Protein AF-A0A1M5BVW3-F1 (afdb_monomer)

Sequence (134 aa):
MKYTKKIQLLVGLLFFFPLVKGQNTTGYTGTRNYTAEKTYIEPTSQTGSSSAKTVSDIVYFDGFGLKWQEIQVGASPSGGADLILPHSYGTLGQVEKEYLPYIKNGNNGAFDADMFSPSHWSIYGTEEQNYAFT

Organism: NCBI:txid871325

Secondary structure (DSSP, 8-state):
-HHHHHHHHHHHHHT----------TTS-TTS-EEEEEEESS--SSTT-TTS-EEEEEEEE-TTS-EEEEEEET-STTSSEEEEEEEEE-TTS-EEEEBPPEEEET-TT---TTTT-GGGGGGG-TTTGGG-B-

pLDDT: mean 86.38, std 15.21, range [50.66, 98.5]

Nearest PDB structures (foldseek):
  6h6g-assembly1_A  TM=7.103E-01  e=4.461E-01  Photorhabdus luminescens
  6le0-assembly2_C  TM=4.840E-01  e=1.549E+00  Streptomyces koyangensis
  6ymn-assembly2_DDD  TM=3.740E-01  e=7.168E-01  Streptomyces koyangensis
  6le0-assembly2_D  TM=4.396E-01  e=1.460E+00  Streptomyces koyangensis
  6ymn-assembly1_AAA  TM=4.628E-01  e=2.084E+00  Streptomyces koyangensis

Structure (mmCIF, N/CA/C/O backbone):
data_AF-A0A1M5BVW3-F1
#
_entry.id   AF-A0A1M5BVW3-F1
#
loop_
_atom_site.group_PDB
_atom_site.id
_atom_site.type_symbol
_atom_site.label_atom_id
_atom_site.label_alt_id
_atom_site.label_comp_id
_atom_site.label_asym_id
_atom_site.label_entity_id
_atom_site.label_seq_id
_atom_site.pdbx_PDB_ins_code
_atom_site.Cartn_x
_atom_site.Cartn_y
_atom_site.Cartn_z
_atom_site.occupancy
_atom_site.B_iso_or_equiv
_atom_site.auth_seq_id
_atom_site.auth_comp_id
_atom_site.auth_asym_id
_atom_site.auth_atom_id
_atom_site.pdbx_PDB_model_num
ATOM 1 N N . MET A 1 1 ? -26.139 -52.648 14.265 1.00 56.75 1 MET A N 1
ATOM 2 C CA . MET A 1 1 ? -26.836 -51.336 14.301 1.00 56.75 1 MET A CA 1
ATOM 3 C C . MET A 1 1 ? -26.208 -50.279 15.235 1.00 56.75 1 MET A C 1
ATOM 5 O O . MET A 1 1 ? -26.509 -49.104 15.077 1.00 56.75 1 MET A O 1
ATOM 9 N N . LYS A 1 2 ? -25.317 -50.637 16.184 1.00 52.03 2 LYS A N 1
ATOM 10 C CA . LYS A 1 2 ? -24.645 -49.676 17.098 1.00 52.03 2 LYS A CA 1
ATOM 11 C C . LYS A 1 2 ? -23.593 -48.770 16.424 1.00 52.03 2 LYS A C 1
ATOM 13 O O . LYS A 1 2 ? -23.379 -47.652 16.876 1.00 52.03 2 LYS A O 1
ATOM 18 N N . TYR A 1 3 ? -22.959 -49.234 15.345 1.00 56.41 3 TYR A N 1
ATOM 19 C CA . TYR A 1 3 ? -21.884 -48.509 14.647 1.00 56.41 3 TYR A CA 1
ATOM 20 C C . TYR A 1 3 ? -22.392 -47.533 13.579 1.00 56.41 3 TYR A C 1
ATOM 22 O O . TYR A 1 3 ? -21.774 -46.501 13.340 1.00 56.41 3 TYR A O 1
ATOM 30 N N . THR A 1 4 ? -23.563 -47.802 13.002 1.00 57.59 4 THR A N 1
ATOM 31 C CA . THR A 1 4 ? -24.168 -46.984 11.942 1.00 57.59 4 THR A CA 1
ATOM 32 C C . THR A 1 4 ? -24.518 -45.579 12.437 1.00 57.59 4 THR A C 1
ATOM 34 O O . THR A 1 4 ? -24.255 -44.602 11.747 1.00 57.59 4 THR A O 1
ATOM 37 N N . LYS A 1 5 ? -24.995 -45.456 13.685 1.00 53.31 5 LYS A N 1
ATOM 38 C CA . LYS A 1 5 ? -25.274 -44.155 14.316 1.00 53.31 5 LYS A CA 1
ATOM 39 C C . LYS A 1 5 ? -24.006 -43.350 14.630 1.00 53.31 5 LYS A C 1
ATOM 41 O O . LYS A 1 5 ? -24.040 -42.131 14.556 1.00 53.31 5 LYS A O 1
ATOM 46 N N . LYS A 1 6 ? -22.886 -44.016 14.946 1.00 55.16 6 LYS A N 1
ATOM 47 C CA . LYS A 1 6 ? -21.589 -43.353 15.187 1.00 55.16 6 LYS A CA 1
ATOM 48 C C . LYS A 1 6 ? -20.965 -42.831 13.894 1.00 55.16 6 LYS A C 1
ATOM 50 O O . LYS A 1 6 ? -20.420 -41.738 13.893 1.00 55.16 6 LYS A O 1
ATOM 55 N N . ILE A 1 7 ? -21.093 -43.582 12.800 1.00 62.12 7 ILE A N 1
ATOM 56 C CA . ILE A 1 7 ? -20.638 -43.159 11.467 1.00 62.12 7 ILE A CA 1
ATOM 57 C C . ILE A 1 7 ? -21.495 -41.995 10.955 1.00 62.12 7 ILE A C 1
ATOM 59 O O . ILE A 1 7 ? -20.949 -41.014 10.469 1.00 62.12 7 ILE A O 1
ATOM 63 N N . GLN A 1 8 ? -22.818 -42.039 11.149 1.00 60.75 8 GLN A N 1
ATOM 64 C CA . GLN A 1 8 ? -23.697 -40.905 10.833 1.00 60.75 8 GLN A CA 1
ATOM 65 C C . GLN A 1 8 ? -23.380 -39.655 11.670 1.00 60.75 8 GLN A C 1
ATOM 67 O O . GLN A 1 8 ? -23.419 -38.549 11.141 1.00 60.75 8 GLN A O 1
ATOM 72 N N . LEU A 1 9 ? -23.005 -39.822 12.944 1.00 61.12 9 LEU A N 1
ATOM 73 C CA . LEU A 1 9 ? -22.548 -38.720 13.797 1.00 61.12 9 LEU A CA 1
ATOM 74 C C . LEU A 1 9 ? -21.214 -38.122 13.305 1.00 61.12 9 LEU A C 1
ATOM 76 O O . LEU A 1 9 ? -21.058 -36.906 13.301 1.00 61.12 9 LEU A O 1
ATOM 80 N N . LEU A 1 10 ? -20.274 -38.961 12.850 1.00 59.91 10 LEU A N 1
ATOM 81 C CA . LEU A 1 10 ? -18.973 -38.524 12.326 1.00 59.91 10 LEU A CA 1
ATOM 82 C C . LEU A 1 10 ? -19.104 -37.785 10.981 1.00 59.91 10 LEU A C 1
ATOM 84 O O . LEU A 1 10 ? -18.439 -36.777 10.763 1.00 59.91 10 LEU A O 1
ATOM 88 N N . VAL A 1 11 ? -19.989 -38.261 10.097 1.00 64.19 11 VAL A N 1
ATOM 89 C CA . VAL A 1 11 ? -20.275 -37.635 8.793 1.00 64.19 11 VAL A CA 1
ATOM 90 C C . VAL A 1 11 ? -21.044 -36.320 8.965 1.00 64.19 11 VAL A C 1
ATOM 92 O O . VAL A 1 11 ? -20.763 -35.358 8.258 1.00 64.19 11 VAL A O 1
ATOM 95 N N . GLY A 1 12 ? -21.955 -36.234 9.941 1.00 60.09 12 GLY A N 1
ATOM 96 C CA . GLY A 1 12 ? -22.657 -34.988 10.269 1.00 60.09 12 GLY A CA 1
ATOM 97 C C . GLY A 1 12 ? -21.736 -33.892 10.817 1.00 60.09 12 GLY A C 1
ATOM 98 O O . GLY A 1 12 ? -21.943 -32.719 10.519 1.00 60.09 12 GLY A O 1
ATOM 99 N N . LEU A 1 13 ? -20.686 -34.266 11.557 1.00 59.31 13 LEU A N 1
ATOM 100 C CA . LEU A 1 13 ? -19.698 -33.324 12.094 1.00 59.31 13 LEU A CA 1
ATOM 101 C C . LEU A 1 13 ? -18.764 -32.763 11.004 1.00 59.31 13 LEU A C 1
ATOM 103 O O . LEU A 1 13 ? -18.343 -31.616 11.092 1.00 59.31 13 LEU A O 1
ATOM 107 N N . LEU A 1 14 ? -18.496 -33.536 9.945 1.00 56.97 14 LEU A N 1
ATOM 108 C CA . LEU A 1 14 ? -17.667 -33.120 8.803 1.00 56.97 14 LEU A CA 1
ATOM 109 C C . LEU A 1 14 ? -18.349 -32.088 7.885 1.00 56.97 14 LEU A C 1
ATOM 111 O O . LEU A 1 14 ? -17.663 -31.369 7.166 1.00 56.97 14 LEU A O 1
ATOM 115 N N . PHE A 1 15 ? -19.681 -31.981 7.931 1.00 57.22 15 PHE A N 1
ATOM 116 C CA . PHE A 1 15 ? -20.462 -30.989 7.176 1.00 57.22 15 PHE A CA 1
ATOM 117 C C . PHE A 1 15 ? -20.831 -29.739 7.990 1.00 57.22 15 PHE A C 1
ATOM 119 O O . PHE A 1 15 ? -21.402 -28.797 7.444 1.00 57.22 15 PHE A O 1
ATOM 126 N N . PHE A 1 16 ? -20.481 -29.698 9.277 1.00 52.25 16 PHE A N 1
ATOM 127 C CA . PHE A 1 16 ? -20.732 -28.568 10.173 1.00 52.25 16 PHE A CA 1
ATOM 128 C C . PHE A 1 16 ? -19.479 -27.695 10.328 1.00 52.25 16 PHE A C 1
ATOM 130 O O . PHE A 1 16 ? -19.085 -27.336 11.433 1.00 52.25 16 PHE A O 1
ATOM 137 N N . PHE A 1 17 ? -18.834 -27.337 9.216 1.00 56.69 17 PHE A N 1
ATOM 138 C CA . PHE A 1 17 ? -17.961 -26.167 9.214 1.00 56.69 17 PHE A CA 1
ATOM 139 C C . PHE A 1 17 ? -18.854 -24.946 8.994 1.00 56.69 17 PHE A C 1
ATOM 141 O O . PHE A 1 17 ? -19.284 -24.722 7.859 1.00 56.69 17 PHE A O 1
ATOM 148 N N . PRO A 1 18 ? -19.180 -24.143 10.026 1.00 54.81 18 PRO A N 1
ATOM 149 C CA . PRO A 1 18 ? -19.660 -22.807 9.740 1.00 54.81 18 PRO A CA 1
ATOM 150 C C . PRO A 1 18 ? -18.560 -22.132 8.919 1.00 54.81 18 PRO A C 1
ATOM 152 O O . PRO A 1 18 ? -17.425 -22.011 9.382 1.00 54.81 18 PRO A O 1
ATOM 155 N N . LEU A 1 19 ? -18.875 -21.718 7.688 1.00 58.47 19 LEU A N 1
ATOM 156 C CA . LEU A 1 19 ? -18.080 -20.706 7.005 1.00 58.47 19 LEU A CA 1
ATOM 157 C C . LEU A 1 19 ? -18.180 -19.451 7.875 1.00 58.47 19 LEU A C 1
ATOM 159 O O . LEU A 1 19 ? -19.094 -18.639 7.728 1.00 58.47 19 LEU A O 1
ATOM 163 N N . VAL A 1 20 ? -17.279 -19.327 8.847 1.00 56.88 20 VAL A N 1
ATOM 164 C CA . VAL A 1 20 ? -17.095 -18.097 9.600 1.00 56.88 20 VAL A CA 1
ATOM 165 C C . VAL A 1 20 ? -16.561 -17.101 8.584 1.00 56.88 20 VAL A C 1
ATOM 167 O O . VAL A 1 20 ? -15.385 -17.122 8.233 1.00 56.88 20 VAL A O 1
ATOM 170 N N . LYS A 1 21 ? -17.441 -16.249 8.053 1.00 52.56 21 LYS A N 1
ATOM 171 C CA . LYS A 1 21 ? -16.995 -15.055 7.343 1.00 52.56 21 LYS A CA 1
ATOM 172 C C . LYS A 1 21 ? -16.379 -14.141 8.399 1.00 52.56 21 LYS A C 1
ATOM 174 O O . LYS A 1 21 ? -17.104 -13.484 9.143 1.00 52.56 21 LYS A O 1
ATOM 179 N N . GLY A 1 22 ? -15.051 -14.172 8.508 1.00 50.66 22 GLY A N 1
ATOM 180 C CA . GLY A 1 22 ? -14.291 -13.190 9.275 1.00 50.66 22 GLY A CA 1
ATOM 181 C C . GLY A 1 22 ? -14.649 -11.773 8.819 1.00 50.66 22 GLY A C 1
ATOM 182 O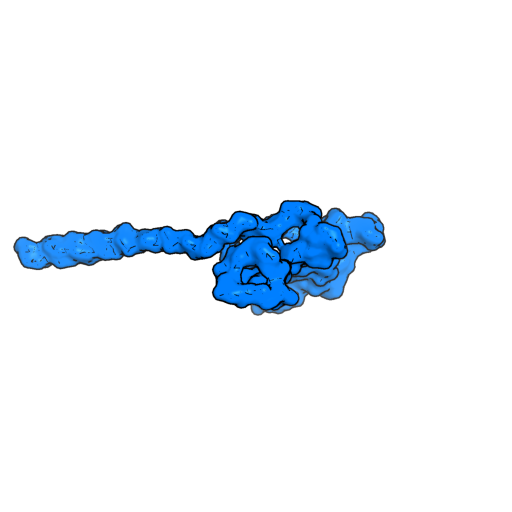 O . GLY A 1 22 ? -15.008 -11.572 7.660 1.00 50.66 22 GLY A O 1
ATOM 183 N N . GLN A 1 23 ? -14.636 -10.842 9.775 1.00 54.47 23 GLN A N 1
ATOM 184 C CA . GLN A 1 23 ? -14.929 -9.405 9.672 1.00 54.47 23 GLN A CA 1
ATOM 185 C C . GLN A 1 23 ? -15.000 -8.851 8.232 1.00 54.47 23 GLN A C 1
ATOM 187 O O . GLN A 1 23 ? -13.986 -8.493 7.647 1.00 54.47 23 GLN A O 1
ATOM 192 N N . ASN A 1 24 ? -16.213 -8.734 7.674 1.00 53.22 24 ASN A N 1
ATOM 193 C CA . ASN A 1 24 ? -16.437 -7.998 6.425 1.00 53.22 24 ASN A CA 1
ATOM 194 C C . ASN A 1 24 ? -16.514 -6.500 6.738 1.00 53.22 24 ASN A C 1
ATOM 196 O O . ASN A 1 24 ? -17.589 -5.966 7.013 1.00 53.22 24 ASN A O 1
ATOM 200 N N . THR A 1 25 ? -15.374 -5.821 6.722 1.00 60.53 25 THR A N 1
ATOM 201 C CA . THR A 1 25 ? -15.322 -4.361 6.629 1.00 60.53 25 THR A CA 1
ATOM 202 C C . THR A 1 25 ? -15.522 -3.961 5.172 1.00 60.53 25 THR A C 1
ATOM 204 O O . THR A 1 25 ? -14.843 -4.445 4.268 1.00 60.53 25 THR A O 1
ATOM 207 N N . THR A 1 26 ? -16.494 -3.087 4.929 1.00 63.00 26 THR A N 1
ATOM 208 C CA . THR A 1 26 ? -16.809 -2.563 3.599 1.00 63.00 26 THR A CA 1
ATOM 209 C C . THR A 1 26 ? -15.612 -1.769 3.069 1.00 63.00 26 THR A C 1
ATOM 211 O O . THR A 1 26 ? -15.379 -0.654 3.525 1.00 63.00 26 THR A O 1
ATOM 214 N N . GLY A 1 27 ? -14.834 -2.356 2.158 1.00 76.44 27 GLY A N 1
ATOM 215 C CA . GLY A 1 27 ? -13.662 -1.723 1.535 1.00 76.44 27 GLY A CA 1
ATOM 216 C C . GLY A 1 27 ? -12.503 -2.691 1.298 1.00 76.44 27 GLY A C 1
ATOM 217 O O . GLY A 1 27 ? -11.829 -2.602 0.279 1.00 76.44 27 GLY A O 1
ATOM 218 N N . TYR A 1 28 ? -12.316 -3.681 2.175 1.00 92.00 28 TYR A N 1
ATOM 219 C CA . TYR A 1 28 ? -11.202 -4.626 2.048 1.00 92.00 28 TYR A CA 1
ATOM 220 C C . TYR A 1 28 ? -11.570 -5.799 1.133 1.00 92.00 28 TYR A C 1
ATOM 222 O O . TYR A 1 28 ? -12.737 -6.155 0.954 1.00 92.00 28 TYR A O 1
ATOM 230 N N . THR A 1 29 ? -10.563 -6.431 0.540 1.00 93.81 29 THR A N 1
ATOM 231 C CA . THR A 1 29 ? -10.746 -7.550 -0.388 1.00 93.81 29 THR A CA 1
ATOM 232 C C . THR A 1 29 ? -10.835 -8.867 0.376 1.00 93.81 29 THR A C 1
ATOM 234 O O . THR A 1 29 ? -9.836 -9.541 0.603 1.00 93.81 29 THR A O 1
ATOM 237 N N . GLY A 1 30 ? -12.057 -9.261 0.743 1.00 89.19 30 GLY A N 1
ATOM 238 C CA . GLY A 1 30 ? -12.328 -10.461 1.551 1.00 89.19 30 GLY A CA 1
ATOM 239 C C . GLY A 1 30 ? -11.978 -11.813 0.907 1.00 89.19 30 GLY A C 1
ATOM 240 O O . GLY A 1 30 ? -12.093 -12.843 1.563 1.00 89.19 30 GLY A O 1
ATOM 241 N N . THR A 1 31 ? -11.566 -11.840 -0.363 1.00 91.44 31 THR A N 1
ATOM 242 C CA . THR A 1 31 ? -11.025 -13.038 -1.035 1.00 91.44 31 THR A CA 1
ATOM 243 C C . THR A 1 31 ? -9.511 -13.194 -0.856 1.00 91.44 31 THR A C 1
ATOM 245 O O . THR A 1 31 ? -8.934 -14.160 -1.356 1.00 91.44 31 THR A O 1
ATOM 248 N N . ARG A 1 32 ? -8.857 -12.252 -0.169 1.00 92.69 32 ARG A N 1
ATOM 249 C CA . ARG A 1 32 ? -7.424 -12.256 0.137 1.00 92.69 32 ARG A CA 1
ATOM 250 C C . ARG A 1 32 ? -7.212 -12.363 1.644 1.00 92.69 32 ARG A C 1
ATOM 252 O O . ARG A 1 32 ? -8.044 -11.914 2.427 1.00 92.69 32 ARG A O 1
ATOM 259 N N . ASN A 1 33 ? -6.069 -12.915 2.037 1.00 94.31 33 ASN A N 1
ATOM 260 C CA . ASN A 1 33 ? -5.637 -12.893 3.429 1.00 94.31 33 ASN A CA 1
ATOM 261 C C . ASN A 1 33 ? -5.098 -11.498 3.766 1.00 94.31 33 ASN A C 1
ATOM 263 O O . ASN A 1 33 ? -4.260 -10.975 3.027 1.00 94.31 33 ASN A O 1
ATO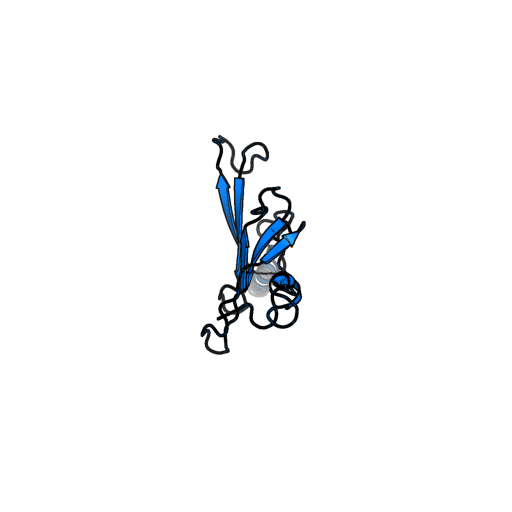M 267 N N . TYR A 1 34 ? -5.565 -10.911 4.868 1.00 95.69 34 TYR A N 1
ATOM 268 C CA . TYR A 1 34 ? -5.094 -9.611 5.335 1.00 95.69 34 TYR A CA 1
ATOM 269 C C . TYR A 1 34 ? -5.143 -9.476 6.858 1.00 95.69 34 TYR A C 1
ATOM 271 O O . TYR A 1 34 ? -5.930 -10.142 7.534 1.00 95.69 34 TYR A O 1
ATOM 279 N N . THR A 1 35 ? -4.340 -8.548 7.370 1.00 95.44 35 THR A N 1
ATOM 280 C CA . THR A 1 35 ? -4.452 -7.984 8.719 1.00 95.44 35 THR A CA 1
ATOM 281 C C . THR A 1 35 ? -4.880 -6.530 8.590 1.00 95.44 35 THR A C 1
ATOM 283 O O . THR A 1 35 ? -4.423 -5.833 7.686 1.00 95.44 35 THR A O 1
ATOM 286 N N . ALA A 1 36 ? -5.761 -6.079 9.482 1.00 93.94 36 ALA A N 1
ATOM 287 C CA . ALA A 1 36 ? -6.207 -4.695 9.543 1.00 93.94 36 ALA A CA 1
ATOM 288 C C . ALA A 1 36 ? -5.955 -4.123 10.937 1.00 93.94 36 ALA A C 1
ATOM 290 O O . ALA A 1 36 ? -6.447 -4.661 11.931 1.00 93.94 36 ALA A O 1
ATOM 291 N N . GLU A 1 37 ? -5.224 -3.019 10.995 1.00 93.19 37 GLU A N 1
ATOM 292 C CA . GLU A 1 37 ? -5.034 -2.218 12.194 1.00 93.19 37 GLU A CA 1
ATOM 293 C C . GLU A 1 37 ? -5.916 -0.971 12.110 1.00 93.19 37 GLU A C 1
ATOM 295 O O . GLU A 1 37 ? -6.057 -0.355 11.055 1.00 93.19 37 GLU A O 1
ATOM 300 N N . LYS A 1 38 ? -6.556 -0.612 13.225 1.00 90.94 38 LYS A N 1
ATOM 301 C CA . LYS A 1 38 ? -7.342 0.615 13.342 1.00 90.94 38 LYS A CA 1
ATOM 302 C C . LYS A 1 38 ? -6.934 1.349 14.607 1.00 90.94 38 LYS A C 1
ATOM 304 O O . LYS A 1 38 ? -7.179 0.868 15.713 1.00 90.94 38 LYS A O 1
ATOM 309 N N . THR A 1 39 ? -6.404 2.548 14.418 1.00 91.56 39 THR A N 1
ATOM 310 C CA . THR A 1 39 ? -5.936 3.420 15.492 1.00 91.56 39 THR A CA 1
ATOM 311 C C . THR A 1 39 ? -6.911 4.571 15.675 1.00 91.56 39 THR A C 1
ATOM 313 O O . THR A 1 39 ? -7.207 5.307 14.735 1.00 91.56 39 THR A O 1
ATOM 316 N N . TYR A 1 40 ? -7.429 4.731 16.892 1.00 91.19 40 TYR A N 1
ATOM 317 C CA . TYR A 1 40 ? -8.292 5.854 17.256 1.00 91.19 40 TYR A CA 1
ATOM 318 C C . TYR A 1 40 ? -7.426 7.054 17.618 1.00 91.19 40 TYR A C 1
ATOM 320 O O . TYR A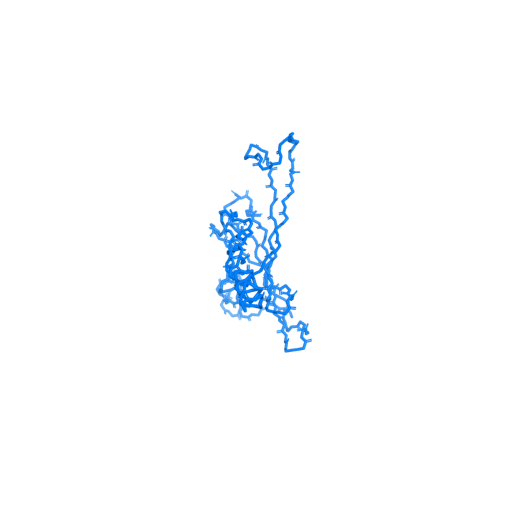 1 40 ? -6.581 6.962 18.505 1.00 91.19 40 TYR A O 1
ATOM 328 N N . ILE A 1 41 ? -7.651 8.176 16.940 1.00 91.88 41 ILE A N 1
ATOM 329 C CA . ILE A 1 41 ? -6.925 9.431 17.188 1.00 91.88 41 ILE A CA 1
ATOM 330 C C . ILE A 1 41 ? -7.773 10.450 17.956 1.00 91.88 41 ILE A C 1
ATOM 332 O O . ILE A 1 41 ? -7.300 11.528 18.303 1.00 91.88 41 ILE A O 1
ATOM 336 N N . GLU A 1 42 ? -9.018 10.090 18.261 1.00 90.38 42 GLU A N 1
ATOM 337 C CA . GLU A 1 42 ? -9.900 10.823 19.160 1.00 90.38 42 GLU A CA 1
ATOM 338 C C . GLU A 1 42 ? -10.427 9.880 20.254 1.00 90.38 42 GLU A C 1
ATOM 340 O O . GLU A 1 42 ? -10.663 8.695 19.984 1.00 90.38 42 GLU A O 1
ATOM 345 N N . PRO A 1 43 ? -10.627 10.372 21.493 1.00 87.56 43 PRO A N 1
ATOM 346 C CA . PRO A 1 43 ? -11.183 9.563 22.568 1.00 87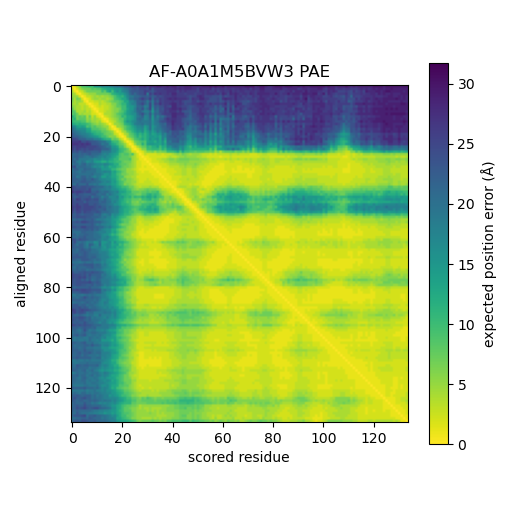.56 43 PRO A CA 1
ATOM 347 C C . PRO A 1 43 ? -12.568 9.026 22.199 1.00 87.56 43 PRO A C 1
ATOM 349 O O . PRO A 1 43 ? -13.449 9.774 21.781 1.00 87.56 43 PRO A O 1
ATOM 352 N N . THR A 1 44 ? -12.785 7.732 22.417 1.00 86.69 44 THR A N 1
ATOM 353 C CA . THR A 1 44 ? -14.096 7.100 22.262 1.00 86.69 44 THR A CA 1
ATOM 354 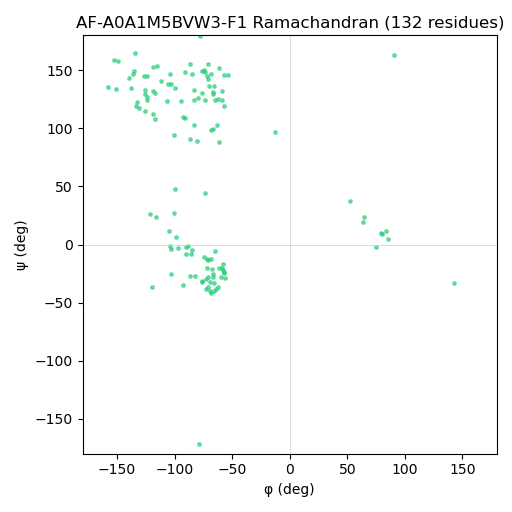C C . THR A 1 44 ? -14.332 6.093 23.374 1.00 86.69 44 THR A C 1
ATOM 356 O O . THR A 1 44 ? -13.423 5.383 23.797 1.00 86.69 44 THR A O 1
ATOM 359 N N . SER A 1 45 ? -15.575 6.013 23.841 1.00 85.19 45 SER A N 1
ATOM 360 C CA . SER A 1 45 ? -16.019 4.982 24.784 1.00 85.19 45 SER A CA 1
ATOM 361 C C . SER A 1 45 ? -16.562 3.735 24.075 1.00 85.19 45 SER A C 1
ATOM 363 O O . SER A 1 45 ? -16.953 2.779 24.738 1.00 85.19 45 SER A O 1
ATOM 365 N N . GLN A 1 46 ? -16.608 3.741 22.737 1.00 80.94 46 GLN A N 1
ATOM 366 C CA . GLN A 1 46 ? -17.156 2.658 21.925 1.00 80.94 46 GLN A CA 1
ATOM 367 C C . GLN A 1 46 ? -16.214 2.288 20.776 1.00 80.94 46 GLN A C 1
ATOM 369 O O . GLN A 1 46 ? -15.906 3.108 19.904 1.00 80.94 46 GLN A O 1
ATOM 374 N N . THR A 1 47 ? -15.814 1.018 20.743 1.00 76.31 47 THR A N 1
ATOM 375 C CA . THR A 1 47 ? -15.102 0.412 19.616 1.00 76.31 47 THR A CA 1
ATOM 376 C C . THR A 1 47 ? -16.026 0.336 18.401 1.00 76.31 47 THR A C 1
ATOM 378 O O . THR A 1 47 ? -17.150 -0.148 18.500 1.00 76.31 47 THR A O 1
ATOM 381 N N . GLY A 1 48 ? -15.560 0.806 17.246 1.00 72.44 48 GLY A N 1
ATOM 382 C CA . GLY A 1 48 ? -16.311 0.806 15.989 1.00 72.44 48 GLY A CA 1
ATOM 383 C C . GLY A 1 48 ? -17.231 2.012 15.801 1.00 72.44 48 GLY A C 1
ATOM 384 O O . GLY A 1 48 ? -17.943 2.061 14.802 1.00 72.44 48 GLY A O 1
ATOM 385 N N . SER A 1 49 ? -17.209 2.985 16.719 1.00 75.00 49 SER A N 1
ATOM 386 C CA . SER A 1 49 ? -17.926 4.250 16.546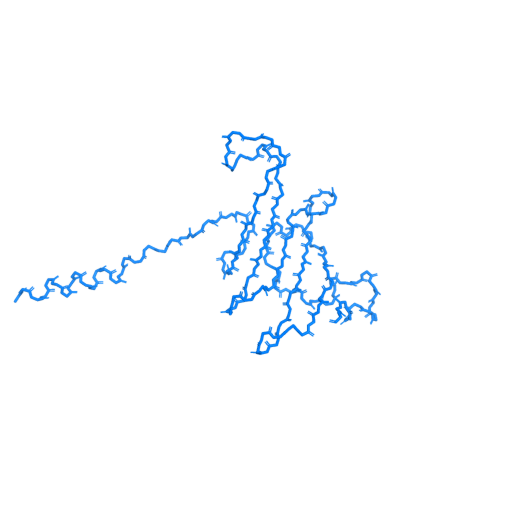 1.00 75.00 49 SER A CA 1
ATOM 387 C C . SER A 1 49 ? -17.442 4.973 15.286 1.00 75.00 49 SER A C 1
ATOM 389 O O . SER A 1 49 ? -16.251 5.248 15.147 1.00 75.00 49 SER A O 1
ATOM 391 N N . SER A 1 50 ? -18.367 5.303 14.382 1.00 73.69 50 SER A N 1
ATOM 392 C CA . SER A 1 50 ? -18.091 6.087 13.169 1.00 73.69 50 SER A CA 1
ATOM 393 C C . SER A 1 50 ? -17.812 7.564 13.457 1.00 73.69 50 SER A C 1
ATOM 395 O O . SER A 1 50 ? -17.391 8.293 12.566 1.00 73.69 50 SER A O 1
ATOM 397 N N . SER A 1 51 ? -18.093 8.015 14.680 1.00 80.94 51 SER A N 1
ATOM 398 C CA . SER A 1 51 ? -17.951 9.410 15.101 1.00 80.94 51 SER A CA 1
ATOM 399 C C . SER A 1 51 ? -16.519 9.761 15.492 1.00 80.94 51 SER A C 1
ATOM 401 O O . SER A 1 51 ? -16.141 10.924 15.424 1.00 80.94 51 SER A O 1
ATOM 403 N N . ALA A 1 52 ? -15.747 8.771 15.946 1.00 85.75 52 ALA A N 1
ATOM 404 C CA . ALA A 1 52 ? -14.366 8.968 16.352 1.00 85.75 52 ALA A CA 1
ATOM 405 C C . ALA A 1 52 ? -13.463 8.933 15.124 1.00 85.75 52 ALA A C 1
ATOM 407 O O . ALA A 1 52 ? -13.562 8.012 14.308 1.00 85.75 52 ALA A O 1
ATOM 408 N N . LYS A 1 53 ? -12.551 9.897 15.000 1.00 88.12 53 LYS A N 1
ATOM 409 C CA . LYS A 1 53 ? -11.545 9.825 13.941 1.00 88.12 53 LYS A CA 1
ATOM 410 C C . LYS A 1 53 ? -10.610 8.641 14.153 1.00 88.12 53 LYS A C 1
ATOM 412 O O . LYS A 1 53 ? -10.112 8.396 15.256 1.00 88.12 53 LYS A O 1
ATOM 417 N N . THR A 1 54 ? -10.344 7.937 13.059 1.00 89.94 54 THR A N 1
ATOM 418 C CA . THR A 1 54 ? -9.457 6.777 13.036 1.00 89.94 54 THR A CA 1
ATOM 419 C C . THR A 1 54 ? -8.518 6.826 11.847 1.00 89.94 54 THR A C 1
ATOM 421 O O . THR A 1 54 ? -8.911 7.287 10.780 1.00 89.94 54 THR A O 1
ATOM 424 N N . VAL A 1 55 ? -7.334 6.255 12.021 1.00 91.75 55 VAL A N 1
ATOM 425 C CA . VAL A 1 55 ? -6.434 5.850 10.937 1.00 91.75 55 VAL A CA 1
ATOM 426 C C . VAL A 1 55 ? -6.528 4.332 10.798 1.00 91.75 55 VAL A C 1
ATOM 428 O O . VAL A 1 55 ? -6.829 3.637 11.775 1.00 91.75 55 VAL A O 1
ATOM 431 N N . SER A 1 56 ? -6.389 3.801 9.587 1.00 93.62 56 SER A N 1
ATOM 432 C CA . SER A 1 56 ? -6.444 2.357 9.350 1.00 93.62 56 SER A CA 1
ATOM 433 C C . SER A 1 56 ? -5.372 1.919 8.368 1.00 93.62 56 SER A C 1
ATOM 435 O O . SER A 1 56 ? -5.213 2.533 7.315 1.00 93.62 56 SER A O 1
ATOM 437 N N . ASP A 1 57 ? -4.701 0.825 8.710 1.00 96.31 57 ASP A N 1
ATOM 438 C CA . ASP A 1 57 ? -3.593 0.253 7.954 1.00 96.31 57 ASP A CA 1
ATOM 439 C C . ASP A 1 57 ? -3.894 -1.210 7.642 1.00 96.31 57 ASP A C 1
ATOM 441 O O . ASP A 1 57 ? -4.279 -1.983 8.525 1.00 96.31 57 ASP A O 1
ATOM 445 N N . ILE A 1 58 ? -3.747 -1.591 6.376 1.00 97.06 58 ILE A N 1
ATOM 446 C CA . ILE A 1 58 ? -4.055 -2.931 5.873 1.00 97.06 58 ILE A CA 1
ATOM 447 C C . ILE A 1 58 ? -2.794 -3.559 5.316 1.00 97.06 58 ILE A C 1
ATOM 449 O O . ILE A 1 58 ? -2.100 -2.954 4.506 1.00 97.06 58 ILE A O 1
ATOM 453 N N . VAL A 1 59 ? -2.532 -4.801 5.702 1.00 98.19 59 VAL A N 1
ATOM 454 C CA . VAL A 1 59 ? -1.455 -5.609 5.133 1.00 98.19 59 VAL A CA 1
ATOM 455 C C . VAL A 1 59 ? -2.083 -6.829 4.490 1.00 98.19 59 VAL A C 1
ATOM 457 O O . VAL A 1 59 ? -2.640 -7.675 5.189 1.00 98.19 59 VAL A O 1
ATOM 460 N N . TYR A 1 60 ? -2.009 -6.915 3.167 1.00 98.00 60 TYR A N 1
ATOM 461 C CA . TYR A 1 60 ? -2.352 -8.123 2.425 1.00 98.00 60 TYR A CA 1
ATOM 462 C C . TYR A 1 60 ? -1.151 -9.056 2.373 1.00 98.00 60 TYR A C 1
ATOM 464 O O . TYR A 1 60 ? -0.012 -8.597 2.286 1.00 98.00 60 TYR A O 1
ATOM 472 N N . PHE A 1 61 ? -1.416 -10.358 2.386 1.00 97.19 61 PHE A N 1
ATOM 473 C CA . PHE A 1 61 ? -0.392 -11.396 2.345 1.00 97.19 61 PHE A CA 1
ATOM 474 C C . PHE A 1 61 ? -0.540 -12.280 1.108 1.00 97.19 61 PHE A C 1
ATOM 476 O O . PHE A 1 61 ? -1.640 -12.452 0.569 1.00 97.19 61 PHE A O 1
ATOM 483 N N . ASP A 1 62 ? 0.574 -12.854 0.673 1.00 93.69 62 ASP A N 1
ATOM 484 C CA . ASP A 1 62 ? 0.610 -13.863 -0.377 1.00 93.69 62 ASP A CA 1
ATOM 485 C C . ASP A 1 62 ? 0.204 -15.260 0.150 1.00 93.69 62 ASP A C 1
ATOM 487 O O . ASP A 1 62 ? -0.279 -15.427 1.275 1.00 93.69 62 ASP A O 1
ATOM 491 N N . GLY A 1 63 ? 0.369 -16.294 -0.681 1.00 91.06 63 GLY A N 1
ATOM 492 C CA . GLY A 1 63 ? 0.062 -17.680 -0.306 1.00 91.06 63 GLY A CA 1
ATOM 493 C C . GLY A 1 63 ? 1.033 -18.305 0.705 1.00 91.06 63 GLY A C 1
ATOM 494 O O . GLY A 1 63 ? 0.718 -19.354 1.265 1.00 91.06 63 GLY A O 1
ATOM 495 N N . PHE A 1 64 ? 2.184 -17.678 0.946 1.00 92.75 64 PHE A N 1
ATOM 496 C CA . PHE A 1 64 ? 3.227 -18.130 1.869 1.00 92.75 64 PHE A CA 1
ATOM 497 C C . PHE A 1 64 ? 3.233 -17.341 3.186 1.00 92.75 64 PHE A C 1
ATOM 499 O O . PHE A 1 64 ? 3.981 -17.683 4.100 1.00 92.75 64 PHE A O 1
ATOM 506 N N . GLY A 1 65 ? 2.382 -16.318 3.310 1.00 93.75 65 GLY A N 1
ATOM 507 C CA . GLY A 1 65 ? 2.308 -15.449 4.482 1.00 93.75 65 GLY A CA 1
ATOM 508 C C . GLY A 1 65 ? 3.326 -14.307 4.465 1.00 93.75 65 GLY A C 1
ATOM 509 O O . GLY A 1 65 ? 3.489 -13.634 5.483 1.00 93.75 65 GLY A O 1
ATOM 510 N N . LEU A 1 66 ? 3.998 -14.066 3.337 1.00 96.56 66 LEU A N 1
ATOM 511 C CA . LEU A 1 66 ? 4.796 -12.862 3.131 1.00 96.56 66 LEU A CA 1
ATOM 512 C C . LEU A 1 66 ? 3.857 -11.693 2.840 1.00 96.56 66 LEU A C 1
ATOM 514 O O . LEU A 1 66 ? 2.769 -11.879 2.286 1.00 96.56 66 LEU A O 1
ATOM 518 N N . LYS A 1 67 ? 4.256 -10.480 3.236 1.00 97.69 67 LYS A N 1
ATOM 519 C CA . LYS A 1 67 ? 3.499 -9.278 2.872 1.00 97.69 67 LYS A CA 1
ATOM 520 C C . LYS A 1 67 ? 3.399 -9.216 1.352 1.00 97.69 67 LYS A C 1
ATOM 522 O O . LYS A 1 67 ? 4.312 -9.617 0.663 1.00 97.69 67 LYS A O 1
ATOM 527 N N . TRP A 1 68 ? 2.304 -8.724 0.813 1.00 97.50 68 TRP A N 1
ATOM 528 C CA . TRP A 1 68 ? 2.160 -8.541 -0.631 1.00 97.50 68 TRP A CA 1
ATOM 529 C C . TRP A 1 68 ? 1.927 -7.075 -0.964 1.00 97.50 68 TRP A C 1
ATOM 531 O O . TRP A 1 68 ? 2.455 -6.551 -1.940 1.00 97.50 68 TRP A O 1
ATOM 541 N N . GLN A 1 69 ? 1.177 -6.396 -0.103 1.00 98.00 69 GLN A N 1
ATOM 542 C CA . GLN A 1 69 ? 0.872 -4.987 -0.238 1.00 98.00 69 GLN A CA 1
ATOM 543 C C . GLN A 1 69 ? 0.491 -4.416 1.125 1.00 98.00 69 GLN A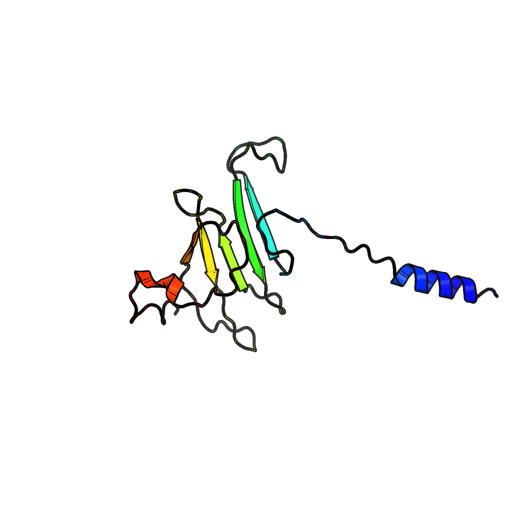 C 1
ATOM 545 O O . GLN A 1 69 ? -0.306 -5.019 1.846 1.00 98.00 69 GLN A O 1
ATOM 550 N N . GLU A 1 70 ? 1.029 -3.250 1.456 1.00 98.50 70 GLU A N 1
ATOM 551 C CA . GLU A 1 70 ? 0.609 -2.451 2.608 1.00 98.50 70 GLU A CA 1
ATOM 552 C C . GLU A 1 70 ? -0.198 -1.250 2.113 1.00 98.50 70 GLU A C 1
ATOM 554 O O . GLU A 1 70 ? 0.146 -0.646 1.097 1.00 98.50 70 GLU A O 1
ATOM 559 N N . ILE A 1 71 ? -1.287 -0.921 2.803 1.00 98.12 71 ILE A N 1
ATOM 560 C CA . ILE A 1 71 ? -2.202 0.156 2.430 1.00 98.12 71 ILE A CA 1
ATOM 561 C C . ILE A 1 71 ? -2.509 1.002 3.657 1.00 98.12 71 ILE A C 1
ATOM 563 O O . ILE A 1 71 ? -3.120 0.513 4.604 1.00 98.12 71 ILE A O 1
ATOM 567 N N . GLN A 1 72 ? -2.155 2.282 3.598 1.00 97.75 72 GLN A N 1
ATOM 568 C CA . GLN A 1 72 ? -2.610 3.282 4.559 1.00 97.75 72 GLN A CA 1
ATOM 569 C C . GLN A 1 72 ? -3.880 3.930 4.004 1.00 97.75 72 GLN A C 1
ATOM 571 O O . GLN A 1 72 ? -3.843 4.652 2.999 1.00 97.75 72 GLN A O 1
ATOM 576 N N . VAL A 1 73 ? -5.019 3.633 4.627 1.00 95.94 73 VAL A N 1
ATOM 577 C CA . VAL A 1 73 ? -6.339 4.009 4.111 1.00 95.94 73 VAL A CA 1
ATOM 578 C C . VAL A 1 73 ? -6.573 5.503 4.305 1.00 95.94 73 VAL A C 1
ATOM 580 O O . VAL A 1 73 ? -6.500 6.009 5.425 1.00 95.94 73 VAL A O 1
ATOM 583 N N . GLY A 1 74 ? -6.875 6.216 3.218 1.00 95.06 74 GLY A N 1
ATOM 584 C CA . GLY A 1 74 ? -7.129 7.657 3.251 1.00 95.06 74 GLY A CA 1
ATOM 585 C C . GLY A 1 74 ? -5.921 8.502 3.673 1.00 95.06 74 GLY A C 1
ATOM 586 O O . GLY A 1 74 ? -6.107 9.615 4.155 1.00 95.06 74 GLY A O 1
ATOM 587 N N . ALA A 1 75 ? -4.690 8.009 3.511 1.00 94.06 75 ALA A N 1
ATOM 588 C CA . ALA A 1 75 ? -3.475 8.701 3.959 1.00 94.06 75 ALA A CA 1
ATOM 589 C C . ALA A 1 75 ? -3.147 9.995 3.184 1.00 94.06 75 ALA A C 1
ATOM 591 O O . ALA A 1 75 ? -2.302 10.784 3.608 1.00 94.06 75 ALA A O 1
ATOM 592 N N . SER A 1 76 ? -3.805 10.247 2.049 1.00 92.44 76 SER A N 1
ATOM 593 C CA . SER A 1 76 ? -3.699 11.537 1.354 1.00 92.44 76 SER A CA 1
ATOM 594 C C . SER A 1 76 ? -4.203 12.712 2.218 1.00 92.44 76 SER A C 1
ATOM 596 O O . SER A 1 76 ? -5.139 12.527 2.995 1.00 92.44 76 SER A O 1
ATOM 598 N N . PRO A 1 77 ? -3.704 13.953 2.032 1.00 89.12 77 PRO A N 1
ATOM 599 C CA . PRO A 1 77 ? -4.168 15.114 2.805 1.00 89.12 77 PRO A CA 1
ATOM 600 C C . PRO A 1 77 ? -5.680 15.380 2.734 1.00 89.12 77 PRO A C 1
ATOM 602 O O . PRO A 1 77 ? -6.252 15.937 3.667 1.00 89.12 77 PRO A O 1
ATOM 605 N N . SER A 1 78 ? -6.336 14.999 1.633 1.00 89.88 78 SER A N 1
ATOM 606 C CA . SER A 1 78 ? -7.788 15.131 1.456 1.00 89.88 78 SER A CA 1
ATOM 607 C C . SER A 1 78 ? -8.589 13.953 2.023 1.00 89.88 78 SER A C 1
ATOM 609 O O . SER A 1 78 ? -9.816 14.009 2.026 1.00 89.88 78 SER A O 1
ATOM 611 N N . GLY A 1 79 ? -7.928 12.876 2.460 1.00 88.25 79 GLY A N 1
ATOM 612 C CA . GLY A 1 79 ? -8.562 11.641 2.927 1.00 88.25 79 GLY A CA 1
ATOM 613 C C . GLY A 1 79 ? -9.148 10.751 1.823 1.00 88.25 79 GLY A C 1
ATOM 614 O O . GLY A 1 79 ? -9.676 9.686 2.122 1.00 88.25 79 GLY A O 1
ATOM 615 N N . GLY A 1 80 ? -9.085 11.170 0.554 1.00 92.75 80 GLY A N 1
ATOM 616 C CA . GLY A 1 80 ? -9.771 10.499 -0.560 1.00 92.75 80 GLY A CA 1
ATOM 617 C C . GLY A 1 80 ? -8.963 9.414 -1.273 1.00 92.75 80 GLY A C 1
ATOM 618 O O . GLY A 1 80 ? -9.499 8.728 -2.146 1.00 92.75 80 GLY A O 1
ATOM 619 N N . ALA A 1 81 ? -7.680 9.274 -0.947 1.00 95.94 81 ALA A N 1
ATOM 620 C CA . ALA A 1 81 ? -6.791 8.317 -1.581 1.00 95.94 81 ALA A CA 1
ATOM 621 C C . ALA A 1 81 ? -5.916 7.587 -0.565 1.00 95.94 81 ALA A C 1
ATOM 623 O O . ALA A 1 81 ? -5.492 8.160 0.446 1.00 95.94 81 ALA A O 1
ATOM 624 N N . ASP A 1 82 ? -5.631 6.332 -0.885 1.00 97.62 82 ASP A N 1
ATOM 625 C CA . ASP A 1 82 ? -4.785 5.462 -0.084 1.00 97.62 82 ASP A CA 1
ATOM 626 C C . ASP A 1 82 ? -3.329 5.581 -0.533 1.00 97.62 82 ASP A C 1
ATOM 628 O O . ASP A 1 82 ? -3.061 5.773 -1.723 1.00 97.62 82 ASP A O 1
ATOM 632 N N . LEU A 1 83 ? -2.399 5.420 0.409 1.00 97.81 83 LEU A N 1
ATOM 633 C CA . LEU A 1 83 ? -0.984 5.208 0.112 1.00 97.81 83 LEU A CA 1
ATOM 634 C C . LEU A 1 83 ? -0.712 3.705 0.100 1.00 97.81 83 LEU A C 1
ATOM 636 O O . LEU A 1 83 ? -0.976 3.022 1.088 1.00 97.81 83 LEU A O 1
ATOM 640 N N . ILE A 1 84 ? -0.187 3.203 -1.009 1.00 98.44 84 ILE A N 1
ATOM 641 C CA . ILE A 1 84 ? 0.023 1.781 -1.252 1.00 98.44 84 ILE A CA 1
ATOM 642 C C . ILE A 1 84 ? 1.516 1.494 -1.411 1.00 98.44 84 ILE A C 1
ATOM 644 O O . ILE A 1 84 ? 2.177 2.139 -2.221 1.00 98.44 84 ILE A O 1
ATOM 648 N N . LEU A 1 85 ? 2.026 0.489 -0.694 1.00 98.50 85 LEU A N 1
ATOM 649 C CA . LEU A 1 85 ? 3.389 -0.033 -0.810 1.00 98.50 85 LEU A CA 1
ATOM 650 C C . LEU A 1 85 ? 3.361 -1.506 -1.266 1.00 98.50 85 LEU A C 1
ATOM 652 O O . LEU A 1 85 ? 2.973 -2.375 -0.479 1.00 98.50 85 LEU A O 1
ATOM 656 N N . PRO A 1 86 ? 3.746 -1.807 -2.518 1.00 98.25 86 PRO A N 1
ATOM 657 C CA . PRO A 1 86 ? 3.870 -3.176 -3.021 1.00 98.25 86 PRO A CA 1
ATOM 658 C C . PRO A 1 86 ? 5.105 -3.892 -2.477 1.00 98.25 86 PRO A C 1
ATOM 660 O O . PRO A 1 86 ? 6.151 -3.275 -2.289 1.00 98.25 86 PRO A O 1
ATOM 663 N N . HIS A 1 87 ? 5.020 -5.215 -2.341 1.00 97.88 87 HIS A N 1
ATOM 664 C CA . HIS A 1 87 ? 6.160 -6.072 -2.013 1.00 97.88 87 HIS A CA 1
ATOM 665 C C . HIS A 1 87 ? 6.314 -7.196 -3.040 1.00 97.88 87 HIS A C 1
ATOM 667 O O . HIS A 1 87 ? 5.336 -7.862 -3.383 1.00 97.88 87 HIS A O 1
ATOM 673 N N . SER A 1 88 ? 7.542 -7.421 -3.518 1.00 95.44 88 SER A N 1
ATOM 674 C CA . SER A 1 88 ? 7.878 -8.486 -4.473 1.00 95.44 88 SER A CA 1
ATOM 675 C C . SER A 1 88 ? 8.976 -9.383 -3.915 1.00 95.44 88 SER A C 1
ATOM 677 O O . SER A 1 88 ? 10.056 -8.909 -3.554 1.00 95.44 88 SER A O 1
ATOM 679 N N . TYR A 1 89 ? 8.714 -10.688 -3.903 1.00 96.25 89 TYR A N 1
ATOM 680 C CA . TYR A 1 89 ? 9.644 -11.699 -3.413 1.00 96.25 89 TYR A CA 1
ATOM 681 C C . TYR A 1 89 ? 9.920 -12.743 -4.485 1.00 96.25 89 TYR A C 1
ATOM 683 O O . TYR A 1 89 ? 9.028 -13.127 -5.242 1.00 96.25 89 TYR A O 1
ATOM 691 N N . GLY A 1 90 ? 11.153 -13.234 -4.501 1.00 93.62 90 GLY A N 1
ATOM 692 C CA . GLY A 1 90 ? 11.548 -14.368 -5.317 1.00 93.62 90 GLY A CA 1
ATOM 693 C C . GLY A 1 90 ? 11.093 -15.692 -4.713 1.00 93.62 90 GLY A C 1
ATOM 694 O O . GLY A 1 90 ? 10.519 -15.765 -3.626 1.00 93.62 90 GLY A O 1
ATOM 695 N N . THR A 1 91 ? 11.400 -16.785 -5.405 1.00 90.75 91 THR A N 1
ATOM 696 C CA . THR A 1 91 ? 10.899 -18.129 -5.062 1.00 90.75 91 THR A CA 1
ATOM 697 C C . THR A 1 91 ? 11.322 -18.651 -3.688 1.00 90.75 91 THR A C 1
ATOM 699 O O . THR A 1 91 ? 10.700 -19.584 -3.187 1.00 90.75 91 THR A O 1
ATOM 702 N N . LEU A 1 92 ? 12.390 -18.111 -3.092 1.00 93.38 92 LEU A N 1
ATOM 703 C CA . LEU A 1 92 ? 12.875 -18.497 -1.762 1.00 93.38 92 LEU A CA 1
ATOM 704 C C . LEU A 1 92 ? 12.537 -17.445 -0.691 1.00 93.38 92 LEU A C 1
ATOM 706 O O . LEU A 1 92 ? 13.057 -17.522 0.419 1.00 93.38 92 LEU A O 1
ATOM 710 N N . GLY A 1 93 ? 11.678 -16.470 -1.008 1.00 93.38 93 GLY A N 1
ATOM 711 C CA . GLY A 1 93 ? 11.263 -15.410 -0.087 1.00 93.38 93 GLY A CA 1
ATOM 712 C C . GLY A 1 93 ? 12.264 -14.260 0.056 1.00 93.38 93 GLY A C 1
ATOM 713 O O . GLY A 1 93 ? 12.091 -13.408 0.923 1.00 93.38 93 GLY A O 1
ATOM 714 N N . GLN A 1 94 ? 13.310 -14.210 -0.773 1.00 95.81 94 GLN A N 1
ATOM 715 C CA . GLN A 1 94 ? 14.200 -13.054 -0.857 1.00 95.81 94 GLN A CA 1
ATOM 716 C C . GLN A 1 94 ? 13.483 -11.870 -1.515 1.00 95.81 94 GLN A C 1
ATOM 718 O O . GLN A 1 94 ? 12.726 -12.068 -2.463 1.00 95.81 94 GLN A O 1
ATOM 723 N N . VAL A 1 95 ? 13.737 -10.649 -1.044 1.00 96.06 95 VAL A N 1
ATOM 724 C CA . VAL A 1 95 ? 13.218 -9.430 -1.680 1.00 96.06 95 VAL A CA 1
ATOM 725 C C . VAL A 1 95 ? 13.844 -9.293 -3.069 1.00 96.06 95 VAL A C 1
ATOM 727 O O . VAL A 1 95 ? 15.066 -9.325 -3.196 1.00 96.06 95 VAL A O 1
ATOM 730 N N . GLU A 1 96 ? 13.013 -9.182 -4.107 1.00 93.88 96 GLU A N 1
ATOM 731 C CA . GLU A 1 96 ? 13.488 -8.968 -5.483 1.00 93.88 96 GLU A CA 1
ATOM 732 C C . GLU A 1 96 ? 13.564 -7.490 -5.854 1.00 93.88 96 GLU A C 1
ATOM 734 O O . GLU A 1 96 ? 14.426 -7.107 -6.641 1.00 93.88 96 GLU A O 1
ATOM 739 N N . LYS A 1 97 ? 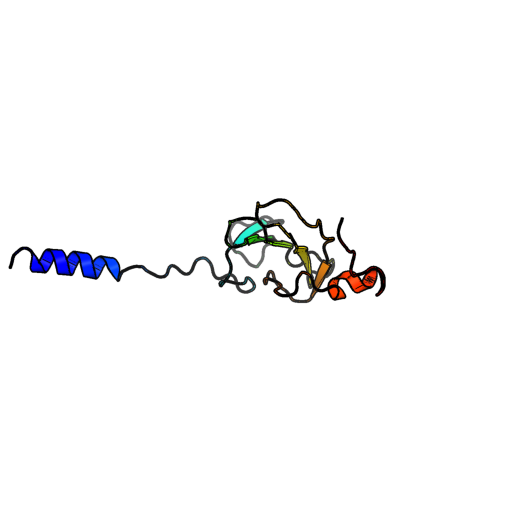12.635 -6.687 -5.327 1.00 95.44 97 LYS A N 1
ATOM 740 C CA . LYS A 1 97 ? 12.497 -5.259 -5.613 1.00 95.44 97 LYS A CA 1
ATOM 741 C C . LYS A 1 97 ? 11.891 -4.545 -4.419 1.00 95.44 97 LYS A C 1
ATOM 743 O O . LYS A 1 97 ? 10.856 -4.981 -3.907 1.00 95.44 97 LYS A O 1
ATOM 748 N N . GLU A 1 98 ? 12.476 -3.418 -4.045 1.00 96.94 98 GLU A N 1
ATOM 749 C CA . GLU A 1 98 ? 11.921 -2.521 -3.031 1.00 96.94 98 GLU A CA 1
ATOM 750 C C . GLU A 1 98 ? 11.227 -1.343 -3.717 1.00 96.94 98 GLU A C 1
ATOM 752 O O . GLU A 1 98 ? 11.866 -0.369 -4.102 1.00 96.94 98 GLU A O 1
ATOM 757 N N . TYR A 1 99 ? 9.913 -1.453 -3.927 1.00 97.88 99 TYR A N 1
ATOM 758 C CA . TYR A 1 99 ? 9.131 -0.455 -4.660 1.00 97.88 99 TYR A CA 1
ATOM 759 C C . TYR A 1 99 ? 8.895 0.832 -3.861 1.00 97.88 99 TYR A C 1
ATOM 761 O O . TYR A 1 99 ? 8.705 0.813 -2.646 1.00 97.88 99 TYR A O 1
ATOM 769 N N . LEU A 1 100 ? 8.815 1.958 -4.571 1.00 97.69 100 LEU A N 1
ATOM 770 C CA . LEU A 1 100 ? 8.307 3.209 -4.014 1.00 97.69 100 LEU A CA 1
ATOM 771 C C . LEU A 1 100 ? 6.789 3.119 -3.803 1.00 97.69 100 LEU A C 1
ATOM 773 O O . LEU A 1 100 ? 6.088 2.528 -4.629 1.00 97.69 100 LEU A O 1
ATOM 777 N N . PRO A 1 101 ? 6.235 3.747 -2.755 1.00 97.50 101 PRO A N 1
ATOM 778 C CA . PRO A 1 101 ? 4.795 3.778 -2.582 1.00 97.50 101 PRO A CA 1
ATOM 779 C C . PRO A 1 101 ? 4.128 4.687 -3.624 1.00 97.50 101 PRO A C 1
ATOM 781 O O . PRO A 1 101 ? 4.734 5.634 -4.130 1.00 97.50 101 PRO A O 1
ATOM 784 N N . TYR A 1 102 ? 2.857 4.427 -3.913 1.00 97.38 102 TYR A N 1
ATOM 785 C CA . TYR A 1 102 ? 2.041 5.240 -4.815 1.00 97.38 102 TYR A CA 1
ATOM 786 C C . TYR A 1 102 ? 0.656 5.521 -4.226 1.00 97.38 102 TYR A C 1
ATOM 788 O O . TYR A 1 102 ? 0.232 4.901 -3.251 1.00 97.38 102 TYR A O 1
ATOM 796 N N . ILE A 1 103 ? -0.050 6.491 -4.810 1.00 96.38 103 ILE A N 1
ATOM 797 C CA . ILE A 1 103 ? -1.373 6.922 -4.350 1.00 96.38 103 ILE A CA 1
ATOM 798 C C . ILE A 1 103 ? -2.465 6.295 -5.215 1.00 96.38 103 ILE A C 1
ATOM 800 O O . ILE A 1 103 ? -2.399 6.367 -6.442 1.00 96.38 103 ILE A O 1
ATOM 804 N N . LYS A 1 104 ? -3.519 5.763 -4.587 1.00 96.44 104 LYS A N 1
ATOM 805 C CA . LYS A 1 104 ? -4.704 5.253 -5.289 1.00 96.44 104 LYS A CA 1
ATOM 806 C C . LYS A 1 104 ? -5.995 5.893 -4.783 1.00 96.44 104 LYS A C 1
ATOM 808 O O . LYS A 1 104 ? -6.406 5.702 -3.641 1.00 96.44 104 LYS A O 1
ATOM 813 N N . ASN A 1 105 ? -6.653 6.651 -5.657 1.00 95.94 105 ASN A N 1
ATOM 814 C CA . ASN A 1 105 ? -7.890 7.368 -5.339 1.00 95.94 105 ASN A CA 1
ATOM 815 C C . ASN A 1 105 ? -9.074 6.411 -5.137 1.00 95.94 105 ASN A C 1
ATOM 817 O O . ASN A 1 105 ? -9.276 5.500 -5.938 1.00 95.94 105 ASN A O 1
ATOM 821 N N . GLY A 1 106 ? -9.880 6.651 -4.098 1.00 94.25 106 GLY A N 1
ATOM 822 C CA . GLY A 1 106 ? -11.124 5.918 -3.839 1.00 94.25 106 GLY A CA 1
ATOM 823 C C . GLY A 1 106 ? -10.949 4.425 -3.543 1.00 94.25 106 GLY A C 1
ATOM 824 O O . GLY A 1 106 ? -11.903 3.665 -3.697 1.00 94.25 106 GLY A O 1
ATOM 825 N N . ASN A 1 107 ? -9.745 3.996 -3.154 1.00 95.44 107 ASN A N 1
ATOM 826 C CA . ASN A 1 107 ? -9.416 2.584 -2.974 1.00 95.44 107 ASN A CA 1
ATOM 827 C C . ASN A 1 107 ? -9.985 1.985 -1.674 1.00 95.44 107 ASN A C 1
ATOM 829 O O . ASN A 1 107 ? -10.387 0.824 -1.676 1.00 95.44 107 ASN A O 1
ATOM 833 N N . ASN A 1 108 ? -10.105 2.776 -0.601 1.00 94.62 108 ASN A N 1
ATOM 834 C CA . ASN A 1 108 ? -10.751 2.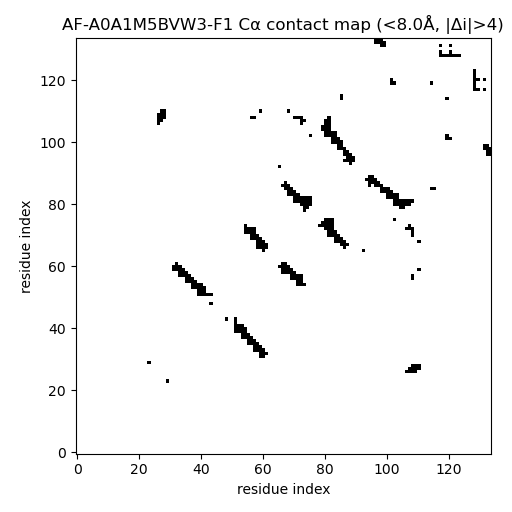393 0.664 1.00 94.62 108 ASN A CA 1
ATOM 835 C C . ASN A 1 108 ? -10.226 1.069 1.267 1.00 94.62 108 ASN A C 1
ATOM 837 O O . ASN A 1 108 ? -10.992 0.273 1.813 1.00 94.62 108 ASN A O 1
ATOM 841 N N . GLY A 1 109 ? -8.922 0.815 1.155 1.00 95.56 109 GLY A N 1
ATOM 842 C CA . GLY A 1 109 ? -8.259 -0.388 1.654 1.00 95.56 109 GLY A CA 1
ATOM 843 C C . GLY A 1 109 ? -8.410 -1.627 0.770 1.00 95.56 109 GLY A C 1
ATOM 844 O O . GLY A 1 109 ? -8.048 -2.721 1.210 1.00 95.56 109 GLY A O 1
ATOM 845 N N . ALA A 1 110 ? -8.938 -1.505 -0.450 1.00 96.56 110 ALA A N 1
ATOM 846 C CA . ALA A 1 110 ? -9.030 -2.620 -1.389 1.00 96.56 110 ALA A CA 1
ATOM 847 C C . ALA A 1 110 ? -7.644 -3.053 -1.893 1.00 96.56 110 ALA A C 1
ATOM 849 O O . ALA A 1 110 ? -6.745 -2.233 -2.064 1.00 96.56 110 ALA A O 1
ATOM 850 N N . PHE A 1 111 ? -7.478 -4.349 -2.158 1.00 97.44 111 PHE A N 1
ATOM 851 C CA . PHE A 1 111 ? -6.268 -4.889 -2.768 1.00 97.44 111 PHE A CA 1
ATOM 852 C C . PHE A 1 111 ? -6.129 -4.376 -4.204 1.00 97.44 111 PHE A C 1
ATOM 854 O O . PHE A 1 111 ? -7.069 -4.485 -4.997 1.00 97.44 111 PHE A O 1
ATOM 861 N N . ASP A 1 112 ? -4.951 -3.871 -4.565 1.00 97.81 112 ASP A N 1
ATOM 862 C CA . ASP A 1 112 ? -4.663 -3.496 -5.948 1.00 97.81 112 ASP A CA 1
ATOM 863 C C . ASP A 1 112 ? -4.050 -4.669 -6.714 1.00 97.81 112 ASP A C 1
ATOM 865 O O . ASP A 1 112 ? -2.896 -5.023 -6.497 1.00 97.81 112 ASP A O 1
ATOM 869 N N . ALA A 1 113 ? -4.800 -5.264 -7.641 1.00 96.81 113 ALA A N 1
ATOM 870 C CA . ALA A 1 113 ? -4.272 -6.344 -8.472 1.00 96.81 113 ALA A CA 1
ATOM 871 C C . ALA A 1 113 ? -3.170 -5.875 -9.436 1.00 96.81 113 ALA A C 1
ATOM 873 O O . ALA A 1 113 ? -2.298 -6.668 -9.785 1.00 96.81 113 ALA A O 1
ATOM 874 N N . ASP A 1 114 ? -3.174 -4.593 -9.804 1.00 96.94 114 ASP A N 1
ATOM 875 C CA . ASP A 1 114 ? -2.246 -4.007 -10.767 1.00 96.94 114 ASP A CA 1
ATOM 876 C C . ASP A 1 114 ? -1.115 -3.238 -10.064 1.00 96.94 114 ASP A C 1
ATOM 878 O O . ASP A 1 114 ? -0.563 -2.292 -10.621 1.00 96.94 114 ASP A O 1
ATOM 882 N N . MET A 1 115 ? -0.761 -3.612 -8.828 1.00 96.69 115 MET A N 1
ATOM 883 C CA . MET A 1 115 ? 0.157 -2.849 -7.965 1.00 96.69 115 MET A CA 1
ATOM 884 C C . MET A 1 115 ? 1.563 -2.607 -8.532 1.00 96.69 115 MET A C 1
ATOM 886 O O . MET A 1 115 ? 2.258 -1.700 -8.090 1.00 96.69 115 MET A O 1
ATOM 890 N N . PHE A 1 116 ? 1.983 -3.408 -9.511 1.00 96.75 116 PHE A N 1
ATOM 891 C CA . PHE A 1 116 ? 3.279 -3.279 -10.180 1.00 96.75 116 PHE A CA 1
ATOM 892 C C . PHE A 1 116 ? 3.193 -2.552 -11.528 1.00 96.75 116 PHE A C 1
ATOM 894 O O . PHE A 1 116 ? 4.186 -2.502 -12.254 1.00 96.75 116 PHE A O 1
ATOM 901 N N . SER A 1 117 ? 2.023 -2.014 -11.893 1.00 97.00 117 SER A N 1
ATOM 902 C CA . SER A 1 117 ? 1.866 -1.240 -13.123 1.00 97.00 117 SER A CA 1
ATOM 903 C C . SER A 1 117 ? 2.752 0.010 -13.078 1.00 97.00 117 SER A C 1
ATOM 905 O O . SER A 1 117 ? 2.585 0.833 -12.175 1.00 97.00 117 SER A O 1
ATOM 907 N N . PRO A 1 118 ? 3.632 0.232 -14.074 1.00 96.25 118 PRO A N 1
ATOM 908 C CA . PRO A 1 118 ? 4.477 1.424 -14.123 1.00 96.25 118 PRO A CA 1
ATOM 909 C C . PRO A 1 118 ? 3.686 2.739 -14.111 1.00 96.25 118 PRO A C 1
ATOM 911 O O . PRO A 1 118 ? 4.191 3.760 -13.658 1.00 96.25 118 PRO A O 1
ATOM 914 N N . SER A 1 119 ? 2.422 2.722 -14.554 1.00 96.25 119 SER A N 1
ATOM 915 C CA . SER A 1 119 ? 1.546 3.901 -14.553 1.00 96.25 119 SER A CA 1
ATOM 916 C C . SER A 1 119 ? 1.353 4.529 -13.171 1.00 96.25 119 SER A C 1
ATOM 918 O O . SER A 1 119 ? 1.005 5.703 -13.091 1.00 96.25 119 SER A O 1
ATOM 920 N N . HIS A 1 120 ? 1.569 3.774 -12.090 1.00 96.88 120 HIS A N 1
ATOM 921 C CA . HIS A 1 120 ? 1.479 4.283 -10.718 1.00 96.88 120 HIS A CA 1
ATOM 922 C C . HIS A 1 120 ? 2.577 5.294 -10.373 1.00 96.88 120 HIS A C 1
ATOM 924 O O . HIS A 1 120 ? 2.402 6.114 -9.475 1.00 96.88 120 HIS A O 1
ATOM 930 N N . TRP A 1 121 ? 3.683 5.279 -11.118 1.00 97.31 121 TRP A N 1
ATOM 931 C CA . TRP A 1 121 ? 4.857 6.122 -10.894 1.00 97.31 121 TRP A CA 1
ATOM 932 C C . TRP A 1 121 ? 5.123 7.091 -12.047 1.00 97.31 121 TRP A C 1
ATOM 934 O O . TRP A 1 121 ? 6.237 7.587 -12.213 1.00 97.31 121 TRP A O 1
ATOM 944 N N . SER A 1 122 ? 4.087 7.426 -12.822 1.00 95.19 122 SER A N 1
ATOM 945 C CA . SER A 1 122 ? 4.185 8.348 -13.961 1.00 95.19 122 SER A CA 1
ATOM 946 C C . SER A 1 122 ? 4.706 9.743 -13.590 1.00 95.19 122 SER A C 1
ATOM 948 O O . SER A 1 122 ? 5.124 10.492 -14.469 1.00 95.19 122 SER A O 1
ATOM 950 N N . ILE A 1 123 ? 4.689 10.106 -12.301 1.00 94.06 123 ILE A N 1
ATOM 951 C CA . ILE A 1 123 ? 5.265 11.354 -11.781 1.00 94.06 123 ILE A CA 1
ATOM 952 C C . ILE A 1 123 ? 6.773 11.473 -12.050 1.00 94.06 123 ILE A C 1
ATOM 954 O O . ILE A 1 123 ? 7.263 12.588 -12.204 1.00 94.06 123 ILE A O 1
ATOM 958 N N . TYR A 1 124 ? 7.490 10.351 -12.160 1.00 93.25 124 TYR A N 1
ATOM 959 C CA . TYR A 1 124 ? 8.913 10.328 -12.519 1.00 93.25 124 TYR A CA 1
ATOM 960 C C . TYR A 1 124 ? 9.141 10.347 -14.045 1.00 93.25 124 TYR A C 1
ATOM 962 O O . TYR A 1 124 ? 10.264 10.463 -14.513 1.00 93.25 124 TYR A O 1
ATOM 970 N N . GLY A 1 125 ? 8.076 10.293 -14.854 1.00 94.56 125 GLY A N 1
ATOM 971 C CA . GLY A 1 125 ? 8.155 10.286 -16.317 1.00 94.56 125 GLY A CA 1
ATOM 972 C C . GLY A 1 125 ? 8.230 8.882 -16.928 1.00 94.56 125 GLY A C 1
ATOM 973 O O . GLY A 1 125 ? 8.510 7.890 -16.258 1.00 94.56 125 GLY A O 1
ATOM 974 N N . THR A 1 126 ? 7.954 8.786 -18.233 1.00 93.06 126 THR A N 1
ATOM 975 C CA . THR A 1 126 ? 7.802 7.502 -18.950 1.00 93.06 126 THR A CA 1
ATOM 976 C C . THR A 1 126 ? 9.087 6.686 -19.038 1.00 93.06 126 THR A C 1
ATOM 978 O O . THR A 1 126 ? 9.020 5.460 -19.106 1.00 93.06 126 THR A O 1
ATOM 981 N N . GLU A 1 127 ? 10.238 7.355 -19.017 1.00 93.88 127 GLU A N 1
ATOM 982 C CA . GLU A 1 127 ? 11.554 6.712 -19.046 1.00 93.88 127 GLU A CA 1
ATOM 983 C C . GLU A 1 127 ? 11.920 6.097 -17.686 1.00 93.88 127 GLU A C 1
ATOM 985 O O . GLU A 1 127 ? 12.589 5.066 -17.634 1.00 93.88 127 GLU A O 1
ATOM 990 N N . GLU A 1 128 ? 11.452 6.692 -16.582 1.00 94.69 128 GLU A N 1
ATOM 991 C CA . GLU A 1 128 ? 11.877 6.330 -15.223 1.00 94.69 128 GLU A CA 1
ATOM 992 C C . GLU A 1 128 ? 10.848 5.480 -14.470 1.00 94.69 128 GLU A C 1
ATOM 994 O O . GLU A 1 128 ? 11.223 4.684 -13.614 1.00 94.69 128 GLU A O 1
ATOM 999 N N . GLN A 1 129 ? 9.556 5.570 -14.807 1.00 95.62 129 GLN A N 1
ATOM 1000 C CA . GLN A 1 129 ? 8.474 4.891 -14.074 1.00 95.62 129 GLN A CA 1
ATOM 1001 C C . GLN A 1 129 ? 8.631 3.359 -13.976 1.00 95.62 129 GLN A C 1
ATOM 1003 O O . GLN A 1 129 ? 8.105 2.734 -13.058 1.00 95.62 129 GLN A O 1
ATOM 1008 N N . ASN A 1 130 ? 9.371 2.741 -14.905 1.00 95.62 130 ASN A N 1
ATOM 1009 C CA . ASN A 1 130 ? 9.668 1.304 -14.896 1.00 95.62 130 ASN A CA 1
ATOM 1010 C C . ASN A 1 130 ? 10.707 0.901 -13.838 1.00 95.62 130 ASN A C 1
ATOM 1012 O O . ASN A 1 130 ? 10.900 -0.292 -13.619 1.00 95.62 130 ASN A O 1
ATOM 1016 N N . TYR A 1 131 ? 11.371 1.872 -13.212 1.00 95.50 131 TYR A N 1
ATOM 1017 C CA . TYR A 1 131 ? 12.461 1.696 -12.252 1.00 95.50 131 TYR A CA 1
ATOM 1018 C C . TYR A 1 131 ? 12.128 2.327 -10.897 1.00 95.50 131 TYR A C 1
ATOM 1020 O O . TYR A 1 131 ? 13.023 2.718 -10.156 1.00 95.50 131 TYR A O 1
ATOM 1028 N N . ALA A 1 132 ? 10.844 2.439 -10.553 1.00 95.69 132 ALA A N 1
ATOM 1029 C CA . ALA A 1 132 ? 10.393 2.941 -9.255 1.00 95.69 132 ALA A CA 1
ATOM 1030 C C . ALA A 1 132 ? 10.608 1.921 -8.114 1.00 95.69 132 ALA A C 1
ATOM 1032 O O . ALA A 1 132 ? 9.716 1.676 -7.301 1.00 95.69 132 ALA A O 1
ATOM 1033 N N . PHE A 1 133 ? 11.780 1.290 -8.092 1.00 96.00 133 PHE A N 1
ATOM 1034 C CA . PHE A 1 133 ? 12.251 0.352 -7.085 1.00 96.00 133 PHE A CA 1
ATOM 1035 C C . PHE A 1 133 ? 13.783 0.367 -7.016 1.00 96.00 133 PHE A C 1
ATOM 1037 O O . PHE A 1 133 ? 14.441 0.748 -7.987 1.00 96.00 133 PHE A O 1
ATOM 1044 N N . THR A 1 134 ? 14.340 -0.078 -5.890 1.00 92.44 134 THR A N 1
ATOM 1045 C CA . THR A 1 134 ? 15.776 -0.373 -5.739 1.00 92.44 134 THR A CA 1
ATOM 1046 C C . THR A 1 134 ? 16.062 -1.864 -5.699 1.00 92.44 134 THR A C 1
ATOM 1048 O O . THR A 1 134 ? 15.135 -2.638 -5.355 1.00 92.44 134 THR A O 1
#

InterPro domains:
  IPR045619 Domain of unknown function DUF6443 [PF20041] (38-130)

Radius of gyration: 21.11 Å; Cα contacts (8 Å, |Δi|>4): 195; chains: 1; bounding box: 43×66×44 Å

Foldseek 3Di:
DVVVVVVVVVVVVVPPDPPPQPDDDPQEDSVFDKDKDKAFPADDPDDPDPPTDIWMKMFTADPVRHTAKIWTQLPPPVSFKIWMFGFDADPVRHGPWGADIFIGGNNRHYDDPCRQPLVRVCVVPPVCSNPRTD

Solvent-accessible surface area (backbone atoms only — not comparable to full-atom values): 8087 Å² total; per-residue (Å²): 120,79,61,60,59,53,52,52,52,54,57,54,56,73,72,62,67,77,84,75,76,68,86,83,56,94,39,50,51,84,93,51,56,66,51,77,50,76,47,70,80,41,91,68,98,53,91,87,50,86,85,43,52,65,50,40,41,35,39,33,38,51,98,84,70,45,72,34,34,38,31,35,39,32,65,40,97,83,46,55,20,18,40,35,36,49,50,46,63,46,98,87,69,46,78,70,42,54,46,60,65,35,78,39,72,74,41,58,53,40,75,65,91,64,66,82,47,40,76,68,38,49,90,67,32,89,89,43,17,81,57,54,47,93

Mean predicted aligned error: 9.06 Å